Protein AF-A0AAV6LFK7-F1 (afdb_monomer)

Secondary structure (DSSP, 8-state):
--PPPTT--------TT-S--EEEEEETTEEEEEESSSTTTGGG-SSS-EEEEETTEEEEESSSS--EEEEE--

Radius of gyration: 11.91 Å; Cα contacts (8 Å, |Δi|>4): 109; chains: 1; bounding box: 26×25×28 Å

Structure (mmCIF, N/CA/C/O backbone):
data_AF-A0AAV6LFK7-F1
#
_entry.id   AF-A0AAV6LFK7-F1
#
loop_
_atom_site.group_PDB
_atom_site.id
_atom_site.type_symbol
_atom_site.label_atom_id
_atom_site.label_alt_id
_atom_site.label_comp_id
_atom_site.label_asym_id
_atom_site.label_entity_id
_atom_site.label_seq_id
_atom_site.pdbx_PDB_ins_code
_atom_site.Cartn_x
_atom_site.Cartn_y
_atom_site.Cartn_z
_atom_site.occupancy
_atom_site.B_iso_or_equiv
_atom_site.auth_seq_id
_atom_site.auth_comp_id
_atom_site.auth_asym_id
_atom_site.auth_atom_id
_atom_site.pdbx_PDB_model_num
ATOM 1 N N . MET A 1 1 ? -1.270 -15.582 8.865 1.00 47.41 1 MET A N 1
ATOM 2 C CA . MET A 1 1 ? -1.909 -14.263 9.057 1.00 47.41 1 MET A CA 1
ATOM 3 C C . MET A 1 1 ? -0.920 -13.376 9.796 1.00 47.41 1 MET A C 1
ATOM 5 O O . MET A 1 1 ? -0.454 -13.791 10.848 1.00 47.41 1 MET A O 1
ATOM 9 N N . ARG A 1 2 ? -0.514 -12.237 9.227 1.00 52.53 2 ARG A N 1
ATOM 10 C CA . ARG A 1 2 ? 0.285 -11.233 9.945 1.00 52.53 2 ARG A CA 1
ATOM 11 C C . ARG A 1 2 ? -0.585 -9.996 10.115 1.00 52.53 2 ARG A C 1
ATOM 13 O O . ARG A 1 2 ? -1.005 -9.419 9.120 1.00 52.53 2 ARG A O 1
ATOM 20 N N . THR A 1 3 ? -0.883 -9.648 11.358 1.00 52.91 3 THR A N 1
ATOM 21 C CA . THR A 1 3 ? -1.629 -8.437 11.707 1.00 52.91 3 THR A CA 1
ATOM 22 C C . THR A 1 3 ? -0.624 -7.311 11.913 1.00 52.91 3 THR A C 1
ATOM 24 O O . THR A 1 3 ? 0.376 -7.516 12.602 1.00 52.91 3 THR A O 1
ATOM 27 N N . LEU A 1 4 ? -0.846 -6.158 11.282 1.00 55.28 4 LEU A N 1
ATOM 28 C CA . LEU A 1 4 ? 0.012 -4.986 11.455 1.00 55.28 4 LEU A CA 1
ATOM 29 C C . LEU A 1 4 ? -0.449 -4.176 12.666 1.00 55.28 4 LEU A C 1
ATOM 31 O O . LEU A 1 4 ? -1.642 -3.932 12.839 1.00 55.28 4 LEU A O 1
ATOM 35 N N . ASN A 1 5 ? 0.506 -3.744 13.482 1.00 58.41 5 ASN A N 1
ATOM 36 C CA . ASN A 1 5 ? 0.277 -2.762 14.532 1.00 58.41 5 ASN A CA 1
ATOM 37 C C . ASN A 1 5 ? 0.222 -1.344 13.945 1.00 58.41 5 ASN A C 1
ATOM 39 O O . ASN A 1 5 ? 0.717 -1.081 12.846 1.00 58.41 5 ASN A O 1
ATOM 43 N N . TYR A 1 6 ? -0.350 -0.409 14.704 1.00 56.81 6 TYR A N 1
ATOM 44 C CA . TYR A 1 6 ? -0.381 1.002 14.324 1.00 56.81 6 TYR A CA 1
ATOM 45 C C . TYR A 1 6 ? 1.037 1.536 14.058 1.00 56.81 6 TYR A C 1
ATOM 47 O O . TYR A 1 6 ? 1.920 1.415 14.906 1.00 56.81 6 TYR A O 1
ATOM 55 N N . GLY A 1 7 ? 1.253 2.108 12.868 1.00 61.62 7 GLY A N 1
ATOM 56 C CA . GLY A 1 7 ? 2.554 2.636 12.434 1.00 61.62 7 GLY A CA 1
ATOM 57 C C . GLY A 1 7 ? 3.565 1.581 11.964 1.00 61.62 7 GLY A C 1
ATOM 58 O O . GLY A 1 7 ? 4.704 1.929 11.665 1.00 61.62 7 GLY A O 1
ATOM 59 N N . GLN A 1 8 ? 3.182 0.304 11.889 1.00 59.19 8 GLN A N 1
ATOM 60 C CA . GLN A 1 8 ? 4.075 -0.757 11.436 1.00 59.19 8 GLN A CA 1
ATOM 61 C C . GLN A 1 8 ? 4.174 -0.780 9.907 1.00 59.19 8 GLN A C 1
ATOM 63 O O . GLN A 1 8 ? 3.171 -0.875 9.201 1.00 59.19 8 GLN A O 1
ATOM 68 N N . GLU A 1 9 ? 5.401 -0.734 9.393 1.00 60.97 9 GLU A N 1
ATOM 69 C CA . GLU A 1 9 ? 5.662 -0.872 7.963 1.00 60.97 9 GLU A CA 1
ATOM 70 C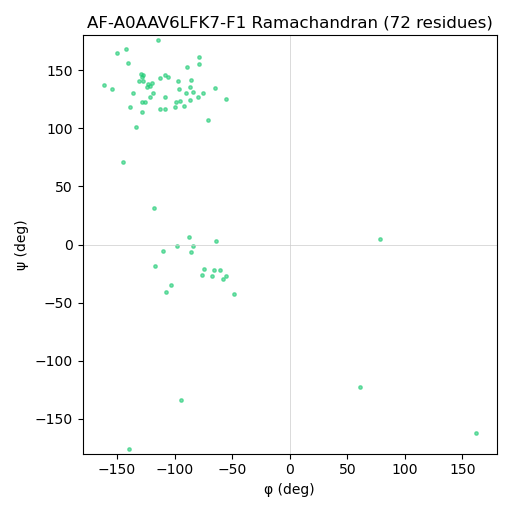 C . GLU A 1 9 ? 5.778 -2.348 7.567 1.00 60.97 9 GLU A C 1
ATOM 72 O O . GLU A 1 9 ? 6.383 -3.157 8.276 1.00 60.97 9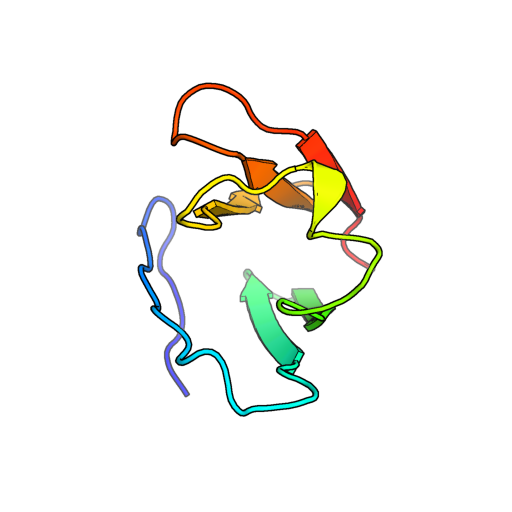 GLU A O 1
ATOM 77 N N . PHE A 1 10 ? 5.239 -2.693 6.398 1.00 63.78 10 PHE A N 1
ATOM 78 C CA . PHE A 1 10 ? 5.431 -4.000 5.785 1.00 63.78 10 PHE A CA 1
ATOM 79 C C . PHE A 1 10 ? 6.064 -3.836 4.406 1.00 63.78 10 PHE A C 1
ATOM 81 O O . PHE A 1 10 ? 5.674 -2.960 3.637 1.00 63.78 10 PHE A O 1
ATOM 88 N N . SER A 1 11 ? 7.048 -4.679 4.103 1.00 56.47 11 SER A N 1
ATOM 89 C CA . SER A 1 11 ? 7.707 -4.724 2.800 1.00 56.47 11 SER A CA 1
ATOM 90 C C . SER A 1 11 ? 7.550 -6.122 2.219 1.00 56.47 11 SER A C 1
ATOM 92 O O . SER A 1 11 ? 7.885 -7.112 2.872 1.00 56.47 11 SER A O 1
ATOM 94 N N . TRP A 1 12 ? 7.048 -6.195 0.995 1.00 59.88 12 TRP A N 1
ATOM 95 C CA . TRP A 1 12 ? 6.968 -7.402 0.177 1.00 59.88 12 TRP A CA 1
ATOM 96 C C . TRP A 1 12 ? 7.598 -7.110 -1.179 1.00 59.88 12 TRP A C 1
ATOM 98 O O . TRP A 1 12 ? 7.513 -5.995 -1.693 1.00 59.88 12 TRP A O 1
ATOM 108 N N . SER A 1 13 ? 8.232 -8.124 -1.753 1.00 53.06 13 SER A N 1
ATOM 109 C CA . SER A 1 13 ? 8.704 -8.114 -3.131 1.00 53.06 13 SER A CA 1
ATOM 110 C C . SER A 1 13 ? 8.014 -9.237 -3.893 1.00 53.06 13 SER A C 1
ATOM 112 O O . SER A 1 13 ? 7.848 -10.343 -3.379 1.00 53.06 13 SER A O 1
ATOM 114 N N . PHE A 1 14 ? 7.620 -8.943 -5.127 1.00 58.34 14 PHE A N 1
ATOM 115 C CA . PHE A 1 14 ? 7.067 -9.921 -6.057 1.00 58.34 14 PHE A CA 1
ATOM 116 C C . PHE A 1 14 ? 8.096 -10.186 -7.156 1.00 58.34 14 PHE A C 1
ATOM 118 O O . PHE A 1 14 ? 8.860 -9.289 -7.525 1.00 58.34 14 PHE A O 1
ATOM 125 N N . SER A 1 15 ? 8.147 -11.419 -7.661 1.00 51.50 15 SER A N 1
ATOM 126 C CA . SER A 1 15 ? 8.910 -11.731 -8.869 1.00 51.50 15 SER A CA 1
ATOM 127 C C . SER A 1 15 ? 8.012 -11.544 -10.098 1.00 51.50 15 SER A C 1
ATOM 129 O O . SER A 1 15 ? 6.792 -11.658 -10.015 1.00 51.50 15 SER A O 1
ATOM 131 N N . TYR A 1 16 ? 8.620 -11.231 -11.242 1.00 53.25 16 TYR A N 1
ATOM 132 C CA . TYR A 1 16 ? 7.951 -10.826 -12.488 1.00 53.25 16 TYR A CA 1
ATOM 133 C C . TYR A 1 16 ? 7.039 -11.889 -13.149 1.00 53.25 16 TYR A C 1
ATOM 135 O O . TYR A 1 16 ? 6.504 -11.626 -14.218 1.00 53.25 16 TYR A O 1
ATOM 143 N N . TYR A 1 17 ? 6.857 -13.073 -12.554 1.00 54.44 17 TYR A N 1
ATOM 144 C CA . TYR A 1 17 ? 6.215 -14.235 -13.195 1.00 54.44 17 TYR A CA 1
ATOM 145 C C . TYR A 1 17 ? 4.927 -14.696 -12.506 1.00 54.44 17 TYR A C 1
ATOM 147 O O . TYR A 1 17 ? 4.633 -15.890 -12.472 1.00 54.44 17 TYR A O 1
ATOM 155 N N . THR A 1 18 ? 4.175 -13.779 -11.909 1.00 52.66 18 THR A N 1
ATOM 156 C CA . THR A 1 18 ? 2.990 -14.150 -11.128 1.00 52.66 18 THR A CA 1
ATOM 157 C C . THR A 1 18 ? 1.856 -13.187 -11.410 1.00 52.66 18 THR A C 1
ATOM 159 O O . THR A 1 18 ? 1.991 -11.991 -11.173 1.00 52.66 18 THR A O 1
ATOM 162 N N . ASP A 1 19 ? 0.764 -13.736 -11.941 1.00 57.44 19 ASP A N 1
ATOM 163 C CA . ASP A 1 19 ? -0.249 -12.965 -12.659 1.00 57.44 19 ASP A CA 1
ATOM 164 C C . ASP A 1 19 ? -1.174 -12.147 -11.752 1.00 57.44 19 ASP A C 1
ATOM 166 O O . ASP A 1 19 ? -1.665 -11.119 -12.194 1.00 57.44 19 ASP A O 1
ATOM 170 N N . PHE A 1 20 ? -1.388 -12.536 -10.488 1.00 57.38 20 PHE A N 1
ATOM 171 C CA . PHE A 1 20 ? -2.251 -11.787 -9.565 1.00 57.38 20 PHE A CA 1
ATOM 172 C C . PHE A 1 20 ? -1.868 -12.021 -8.102 1.00 57.38 20 PHE A C 1
ATOM 174 O O . PHE A 1 20 ? -1.725 -13.163 -7.657 1.00 57.38 20 PHE A O 1
ATOM 181 N N . TYR A 1 21 ? -1.779 -10.939 -7.325 1.00 64.50 2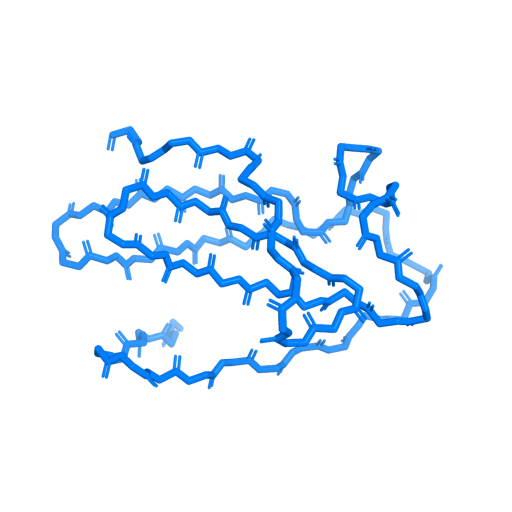1 TYR A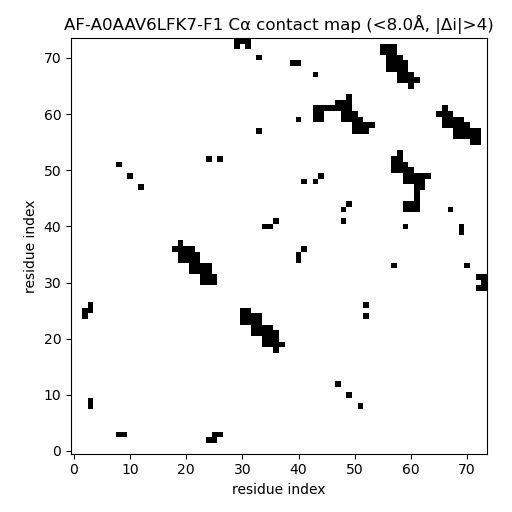 N 1
ATOM 182 C CA . TYR A 1 21 ? -1.594 -10.997 -5.876 1.00 64.50 21 TYR A CA 1
ATOM 183 C C . TYR A 1 21 ? -2.645 -10.140 -5.181 1.00 64.50 21 TYR A C 1
ATOM 185 O O . TYR A 1 21 ? -2.625 -8.918 -5.263 1.00 64.50 21 TYR A O 1
ATOM 193 N N . VAL A 1 22 ? -3.533 -10.781 -4.423 1.00 63.69 22 VAL A N 1
ATOM 194 C CA . VAL A 1 22 ? -4.488 -10.079 -3.559 1.00 63.69 22 VAL A CA 1
ATOM 195 C C . VAL A 1 22 ? -3.962 -10.099 -2.131 1.00 63.69 22 VAL A C 1
ATOM 197 O O . VAL A 1 22 ? -3.820 -11.164 -1.523 1.00 63.69 22 VAL A O 1
ATOM 200 N N . CYS A 1 23 ? -3.706 -8.925 -1.562 1.00 69.25 23 CYS A N 1
ATOM 201 C CA . CYS A 1 23 ? -3.386 -8.801 -0.147 1.00 69.25 23 CYS A CA 1
ATOM 202 C C . CYS A 1 23 ? -4.655 -8.464 0.637 1.00 69.25 23 CYS A C 1
ATOM 204 O O . CYS A 1 23 ? -5.324 -7.467 0.373 1.00 69.25 23 CYS A O 1
ATOM 206 N N . LYS A 1 24 ? -4.972 -9.300 1.631 1.00 67.56 24 LYS A N 1
ATOM 207 C CA . LYS A 1 24 ? -6.006 -9.013 2.631 1.00 67.56 24 LYS A CA 1
ATOM 208 C C . LYS A 1 24 ? -5.388 -8.227 3.778 1.00 67.56 24 LYS A C 1
ATOM 210 O O . LYS A 1 24 ? -4.428 -8.691 4.396 1.00 67.56 24 LYS A O 1
ATOM 215 N N . PHE A 1 25 ? -5.955 -7.069 4.068 1.00 67.25 25 PHE A N 1
ATOM 216 C CA . PHE A 1 25 ? -5.537 -6.190 5.144 1.00 67.25 25 PHE A CA 1
ATOM 217 C C . PHE A 1 25 ? -6.610 -6.132 6.227 1.00 67.25 25 PHE A C 1
ATOM 219 O O . PHE A 1 25 ? -7.811 -6.127 5.958 1.00 67.25 25 PHE A O 1
ATOM 226 N N . TYR A 1 26 ? -6.141 -6.067 7.467 1.00 65.12 26 TYR A N 1
ATOM 227 C CA . TYR A 1 26 ? -6.972 -5.984 8.658 1.00 65.12 26 TYR A CA 1
ATOM 228 C C . TYR A 1 26 ? -6.525 -4.756 9.451 1.00 65.12 26 TYR A C 1
ATOM 230 O O . TYR A 1 26 ? -5.348 -4.656 9.804 1.00 65.12 26 TYR A O 1
ATOM 238 N N . TRP A 1 27 ? -7.441 -3.825 9.714 1.00 65.31 27 TRP A N 1
ATOM 239 C CA . TRP A 1 27 ? -7.189 -2.606 10.487 1.00 65.31 27 TRP A CA 1
ATOM 240 C C . TRP A 1 27 ? -8.297 -2.402 11.525 1.00 65.31 27 TRP A C 1
ATOM 242 O O . TRP A 1 27 ? -9.395 -1.938 11.213 1.00 65.31 27 TRP A O 1
ATOM 252 N N . GLY A 1 28 ? -8.027 -2.754 12.783 1.00 67.88 28 GLY A N 1
ATOM 253 C CA . GLY A 1 28 ? -9.063 -2.764 13.822 1.00 67.88 28 GLY A CA 1
ATOM 254 C C . GLY A 1 28 ? -10.188 -3.746 13.468 1.00 67.88 28 GLY A C 1
ATOM 255 O O . GLY A 1 28 ? -9.923 -4.926 13.261 1.00 67.88 28 GLY A O 1
ATOM 256 N N . SER A 1 29 ? -11.432 -3.260 13.382 1.00 70.06 29 SER A N 1
ATOM 257 C CA . SER A 1 29 ? -12.595 -4.036 12.918 1.00 70.06 29 SER A CA 1
ATOM 258 C C . SER A 1 29 ? -12.775 -4.044 11.394 1.00 70.06 2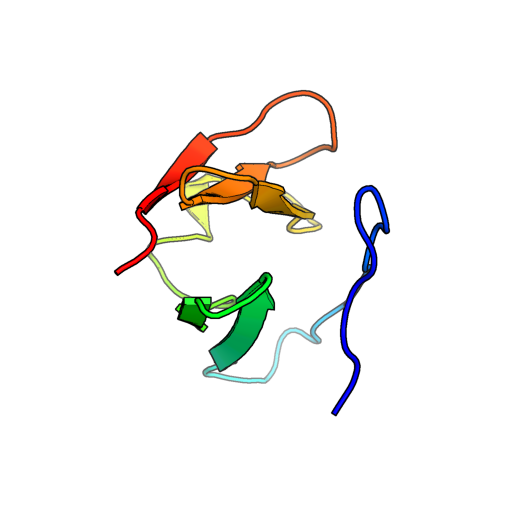9 SER A C 1
ATOM 260 O O . SER A 1 29 ? -13.648 -4.751 10.892 1.00 70.06 29 SER A O 1
ATOM 262 N N . LYS A 1 30 ? -11.974 -3.270 10.652 1.00 65.94 30 LYS A N 1
ATOM 263 C CA . LYS A 1 30 ? -12.069 -3.167 9.193 1.00 65.94 30 LYS A CA 1
ATOM 264 C C . LYS A 1 30 ? -11.295 -4.305 8.541 1.00 65.94 30 LYS A C 1
ATOM 266 O O . LYS A 1 30 ? -10.141 -4.563 8.894 1.00 65.94 30 LYS A O 1
ATOM 271 N N . THR A 1 31 ? -11.932 -4.974 7.588 1.00 67.69 31 THR A N 1
ATOM 272 C CA . THR A 1 31 ? -11.318 -6.025 6.773 1.00 67.69 31 THR A CA 1
ATOM 273 C C . THR A 1 31 ? -11.564 -5.693 5.321 1.00 67.69 31 THR A C 1
ATOM 275 O O . THR A 1 31 ? -12.714 -5.578 4.913 1.00 67.69 31 THR A O 1
ATOM 278 N N . ASP A 1 32 ? -10.493 -5.577 4.549 1.00 73.38 32 ASP A N 1
ATOM 279 C CA . ASP A 1 32 ? -10.603 -5.309 3.124 1.00 73.38 32 ASP A CA 1
ATOM 280 C C . ASP A 1 32 ? -9.420 -5.933 2.378 1.00 73.38 32 ASP A C 1
ATOM 282 O O . ASP A 1 32 ? -8.424 -6.358 2.974 1.00 73.38 32 ASP A O 1
ATOM 286 N N . SER A 1 33 ? -9.534 -6.047 1.067 1.00 73.19 33 SER A N 1
ATOM 287 C CA . SER A 1 33 ? -8.497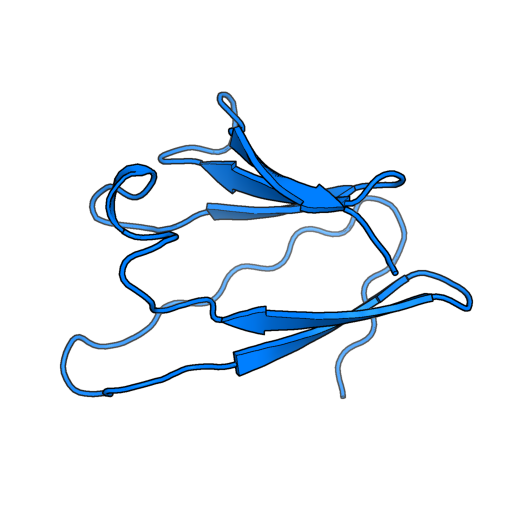 -6.591 0.208 1.00 73.19 33 SER A CA 1
ATOM 288 C C . SER A 1 33 ? -8.185 -5.631 -0.916 1.00 73.19 33 SER A C 1
ATOM 290 O O . SER A 1 33 ? -9.090 -5.061 -1.518 1.00 73.19 33 SER A O 1
ATOM 292 N N . VAL A 1 34 ? -6.903 -5.520 -1.234 1.00 73.38 34 VAL A N 1
ATOM 293 C CA . VAL A 1 34 ? -6.437 -4.770 -2.393 1.00 73.38 34 VAL A CA 1
ATOM 294 C C . VAL A 1 34 ? -5.605 -5.697 -3.266 1.00 73.38 34 VAL A C 1
ATOM 296 O O . VAL A 1 34 ? -4.791 -6.490 -2.779 1.00 73.38 34 VAL A O 1
ATOM 299 N N . ASP A 1 35 ? -5.858 -5.621 -4.564 1.00 74.62 35 ASP A N 1
ATOM 300 C CA . ASP A 1 35 ? -5.013 -6.247 -5.568 1.00 74.62 35 ASP A CA 1
ATOM 301 C C . ASP A 1 35 ? -3.702 -5.467 -5.632 1.00 74.62 35 ASP A C 1
ATOM 303 O O . ASP A 1 35 ? -3.684 -4.331 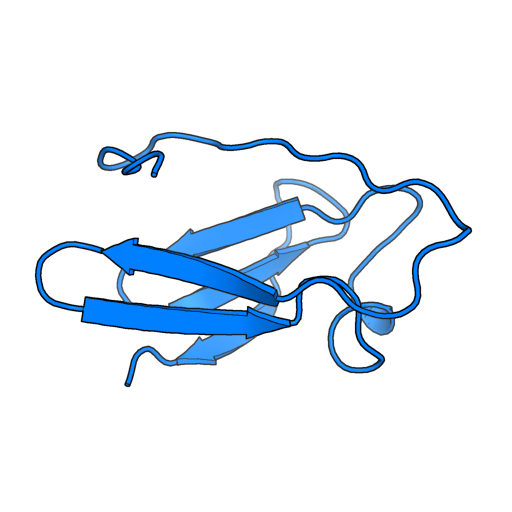-6.093 1.00 74.62 35 ASP A O 1
ATOM 307 N N . VAL A 1 36 ? -2.624 -6.052 -5.110 1.00 71.44 36 VAL A N 1
ATOM 308 C CA . VAL A 1 36 ? -1.302 -5.415 -5.015 1.00 71.44 36 VAL A CA 1
ATOM 309 C C . VAL A 1 36 ? -0.490 -5.551 -6.301 1.00 71.44 36 VAL A C 1
ATOM 311 O O . VAL A 1 36 ? 0.627 -5.037 -6.375 1.00 71.44 36 VAL A O 1
ATOM 314 N N . TYR A 1 37 ? -1.038 -6.231 -7.308 1.00 68.44 37 TYR A N 1
ATOM 315 C CA . TYR A 1 37 ? -0.400 -6.454 -8.594 1.00 68.44 37 TYR A CA 1
ATOM 316 C C . TYR A 1 37 ? -1.450 -6.432 -9.713 1.00 68.44 37 TYR A C 1
ATOM 318 O O . TYR A 1 37 ? -1.767 -7.452 -10.314 1.00 68.44 37 TYR A O 1
ATOM 326 N N . GLY A 1 38 ? -1.975 -5.236 -9.991 1.00 70.75 38 GLY A N 1
ATOM 327 C CA . GLY A 1 38 ? -2.951 -5.006 -11.056 1.00 70.75 38 GLY A CA 1
ATOM 328 C C . GLY A 1 38 ? -2.732 -3.678 -11.784 1.00 70.75 38 GLY A C 1
ATOM 329 O O . GLY A 1 38 ? -1.995 -2.803 -11.314 1.00 70.75 38 GLY A O 1
ATOM 330 N N . GLU A 1 39 ? -3.411 -3.499 -12.923 1.00 73.12 39 GLU A N 1
ATOM 331 C CA . GLU A 1 39 ? -3.332 -2.288 -13.766 1.00 73.12 39 GLU A CA 1
ATOM 332 C C . GLU A 1 39 ? -3.650 -0.998 -13.001 1.00 73.12 39 GLU A C 1
ATOM 334 O O . GLU A 1 39 ? -3.146 0.070 -13.332 1.00 73.12 39 GLU A O 1
ATOM 339 N N . ARG A 1 40 ? -4.452 -1.090 -11.935 1.00 76.19 40 ARG A N 1
ATOM 340 C CA . ARG A 1 40 ? -4.773 0.051 -11.071 1.00 76.19 40 ARG A CA 1
ATOM 341 C C . ARG A 1 40 ? -3.584 0.565 -10.266 1.00 76.19 40 ARG A C 1
ATOM 343 O O . ARG A 1 40 ? -3.587 1.729 -9.885 1.00 76.19 40 ARG A O 1
ATOM 350 N N . ILE A 1 41 ? -2.610 -0.290 -9.963 1.00 78.69 41 ILE A N 1
ATOM 351 C CA . ILE A 1 41 ? -1.495 0.029 -9.065 1.00 78.69 41 ILE A CA 1
ATOM 352 C C . ILE A 1 41 ? -0.212 0.308 -9.844 1.00 78.69 41 ILE A C 1
ATOM 354 O O . ILE A 1 41 ? 0.546 1.195 -9.452 1.00 78.69 41 ILE A O 1
ATOM 358 N N . GLN A 1 42 ? 0.004 -0.383 -10.969 1.00 78.50 42 GLN A N 1
ATOM 359 C CA . GLN A 1 42 ? 1.206 -0.221 -11.793 1.00 78.50 42 GLN A CA 1
ATOM 360 C C . GLN A 1 42 ? 1.576 1.236 -12.128 1.00 78.50 42 GLN A C 1
ATOM 362 O O . GLN A 1 42 ? 2.755 1.561 -11.995 1.00 78.50 42 GLN A O 1
ATOM 367 N N . PRO A 1 43 ? 0.637 2.141 -12.483 1.00 84.50 43 PRO A N 1
ATOM 3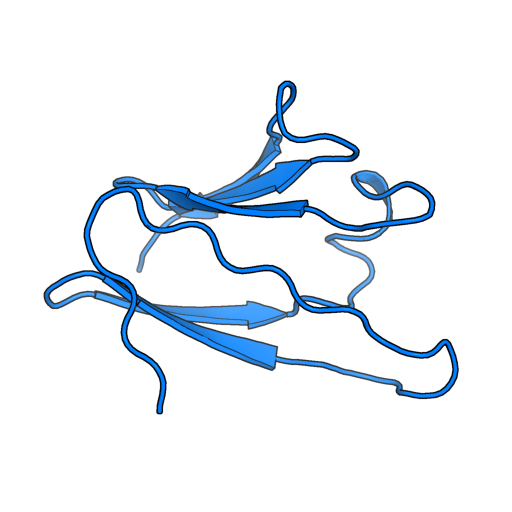68 C CA . PRO A 1 43 ? 0.970 3.531 -12.799 1.00 84.50 43 PRO A CA 1
ATOM 369 C C . PRO A 1 43 ? 1.626 4.295 -11.644 1.00 84.50 43 PRO A C 1
ATOM 371 O O . PRO A 1 43 ? 2.296 5.301 -11.864 1.00 84.50 43 PRO A O 1
ATOM 374 N N . PHE A 1 44 ? 1.429 3.834 -10.409 1.00 81.56 44 PHE A N 1
ATOM 375 C CA . PHE A 1 44 ? 1.967 4.461 -9.207 1.00 81.56 44 PHE A CA 1
ATOM 376 C C . PHE A 1 44 ? 3.256 3.803 -8.711 1.00 81.56 44 PHE A C 1
ATOM 378 O O . PHE A 1 44 ? 3.824 4.254 -7.715 1.00 81.56 44 PHE A O 1
ATOM 385 N N . CYS A 1 45 ? 3.715 2.752 -9.387 1.00 75.25 45 CYS A N 1
ATOM 386 C CA . CYS A 1 45 ? 4.895 1.995 -9.014 1.00 75.25 45 CYS A CA 1
ATOM 387 C C . CYS A 1 45 ? 6.081 2.299 -9.925 1.00 75.25 45 CYS A C 1
ATOM 389 O O . CYS A 1 45 ? 5.940 2.486 -11.129 1.00 75.25 45 CYS A O 1
ATOM 391 N N . GLY A 1 46 ? 7.279 2.305 -9.338 1.00 74.50 46 GLY A N 1
ATOM 392 C CA . GLY A 1 46 ? 8.528 2.249 -10.093 1.00 74.50 46 GLY A CA 1
ATOM 393 C C . GLY A 1 46 ? 9.016 0.805 -10.209 1.00 74.50 46 GLY A C 1
ATOM 394 O O . GLY A 1 46 ? 8.248 -0.125 -10.430 1.00 74.50 46 GLY A O 1
ATOM 395 N N . ARG A 1 47 ? 10.310 0.590 -9.949 1.00 72.25 47 ARG A N 1
ATOM 396 C CA . ARG A 1 47 ? 10.877 -0.765 -9.795 1.00 72.25 47 ARG A CA 1
ATOM 397 C C . ARG A 1 47 ? 10.340 -1.504 -8.558 1.00 72.25 47 ARG A C 1
ATOM 399 O O . ARG A 1 47 ? 10.432 -2.725 -8.481 1.00 72.25 47 ARG A O 1
ATOM 406 N N . VAL A 1 48 ? 9.830 -0.755 -7.582 1.00 72.56 48 VAL A N 1
ATOM 407 C CA . VAL A 1 48 ? 9.244 -1.242 -6.331 1.00 72.56 48 VAL A CA 1
ATOM 408 C C . VAL A 1 48 ? 7.898 -0.542 -6.146 1.00 72.56 48 VAL A C 1
ATOM 410 O O . VAL A 1 48 ? 7.780 0.648 -6.445 1.00 72.56 48 VAL A O 1
ATOM 413 N N . CYS A 1 49 ? 6.900 -1.278 -5.657 1.00 74.75 49 CYS A N 1
ATOM 414 C CA . CYS A 1 49 ? 5.630 -0.725 -5.195 1.00 74.75 49 CYS A CA 1
ATOM 415 C C . CYS A 1 49 ? 5.665 -0.595 -3.671 1.00 74.75 49 CYS A C 1
ATOM 417 O O . CYS A 1 49 ? 5.842 -1.596 -2.972 1.00 74.75 49 CYS A O 1
ATOM 419 N N . TYR A 1 50 ? 5.450 0.609 -3.148 1.00 79.12 50 TYR A N 1
ATOM 420 C CA . TYR A 1 50 ? 5.199 0.808 -1.723 1.00 79.12 50 TYR A CA 1
ATOM 421 C C . TYR A 1 50 ? 3.700 0.883 -1.488 1.00 79.12 50 TYR A C 1
ATOM 423 O O . TYR A 1 50 ? 2.997 1.590 -2.201 1.00 79.12 50 TYR A O 1
ATOM 431 N N . LEU A 1 51 ? 3.213 0.165 -0.480 1.00 79.50 51 LEU A N 1
ATOM 432 C CA . LEU A 1 51 ? 1.803 0.117 -0.104 1.00 79.50 51 LEU A CA 1
ATOM 433 C C . LEU A 1 51 ? 1.666 0.537 1.356 1.00 79.50 51 LEU A C 1
ATOM 435 O O . LEU A 1 51 ? 2.464 0.126 2.199 1.00 79.50 51 LEU A O 1
ATOM 439 N 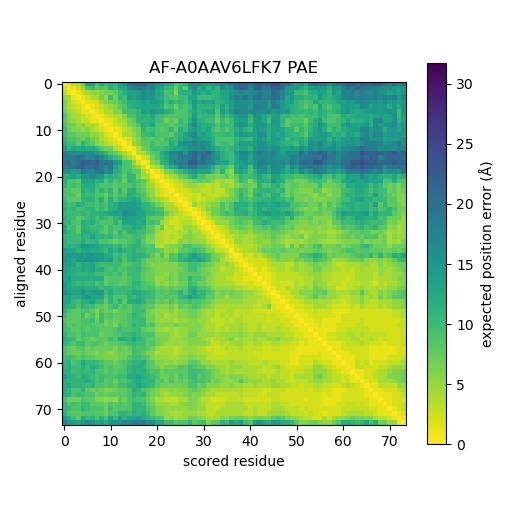N . ALA A 1 52 ? 0.649 1.336 1.655 1.00 78.69 52 ALA A N 1
ATOM 440 C CA . ALA A 1 52 ? 0.323 1.745 3.011 1.00 78.69 52 ALA A CA 1
ATOM 441 C C . ALA A 1 52 ? -1.183 1.662 3.249 1.00 78.69 52 ALA A C 1
ATOM 443 O O . ALA A 1 52 ? -1.980 2.205 2.487 1.00 78.69 52 ALA A O 1
ATOM 444 N N . ALA A 1 53 ? -1.560 1.022 4.350 1.00 77.38 53 ALA A N 1
ATOM 445 C CA . ALA A 1 53 ? -2.902 1.100 4.901 1.00 77.38 53 ALA A CA 1
ATOM 446 C C . ALA A 1 53 ? -2.928 2.244 5.929 1.00 77.38 53 ALA A C 1
ATOM 448 O O . ALA A 1 53 ? -2.161 2.227 6.893 1.00 77.38 53 ALA A O 1
ATOM 449 N N . LYS A 1 54 ? -3.764 3.260 5.701 1.00 80.31 54 LYS A N 1
ATOM 450 C CA . LYS A 1 54 ? -3.969 4.404 6.608 1.00 80.31 54 LYS A CA 1
ATOM 451 C C . LYS A 1 54 ? -5.394 4.377 7.155 1.00 80.31 54 LYS A C 1
ATOM 453 O O . LYS A 1 54 ? -6.182 3.527 6.766 1.00 80.31 54 LYS A O 1
ATOM 458 N N . ALA A 1 55 ? -5.750 5.289 8.059 1.00 78.62 55 ALA A N 1
ATOM 459 C CA . ALA A 1 55 ? -7.050 5.269 8.746 1.00 78.62 55 ALA A CA 1
ATOM 460 C C . ALA A 1 55 ? -8.275 5.310 7.803 1.00 78.62 55 ALA A C 1
ATOM 462 O O . ALA A 1 55 ? -9.337 4.764 8.125 1.00 78.62 55 ALA A O 1
ATOM 463 N N . ASP A 1 56 ? -8.118 5.939 6.641 1.00 83.75 56 ASP A N 1
ATOM 464 C CA . ASP A 1 56 ? -9.169 6.227 5.671 1.00 83.75 56 ASP A CA 1
ATOM 465 C C . ASP A 1 56 ? -9.064 5.411 4.373 1.00 83.75 56 ASP A C 1
ATOM 467 O O . ASP A 1 56 ? -9.976 5.488 3.556 1.00 83.75 56 ASP A O 1
ATOM 471 N N . GLY A 1 57 ? -8.013 4.611 4.173 1.00 82.62 57 GLY A N 1
ATOM 472 C CA . GLY A 1 57 ? -7.943 3.686 3.041 1.00 82.62 57 GLY A CA 1
ATOM 473 C C . GLY A 1 57 ? -6.542 3.184 2.703 1.00 82.62 57 GLY A C 1
ATOM 474 O O . GLY A 1 57 ? -5.604 3.285 3.501 1.00 82.62 57 GLY A O 1
ATOM 475 N N . PHE A 1 58 ? -6.410 2.658 1.489 1.00 84.50 58 PHE A N 1
ATOM 476 C CA . PHE A 1 58 ? -5.171 2.146 0.917 1.00 84.50 58 PHE A CA 1
ATOM 477 C C . PHE A 1 58 ? -4.488 3.167 0.020 1.00 84.50 58 PHE A C 1
ATOM 479 O O . PHE A 1 58 ? -5.117 3.863 -0.782 1.00 84.50 58 PHE A O 1
ATOM 486 N N . TYR A 1 59 ? -3.167 3.195 0.134 1.00 86.25 59 TYR A N 1
ATOM 487 C CA . TYR A 1 59 ? -2.290 4.088 -0.593 1.00 86.25 59 TYR A CA 1
ATOM 488 C C . TYR A 1 59 ? -1.163 3.311 -1.257 1.00 86.25 59 TYR A C 1
ATOM 490 O O . TYR A 1 59 ? -0.650 2.345 -0.691 1.00 86.25 59 TYR A O 1
ATOM 498 N N . VAL A 1 60 ? -0.728 3.794 -2.415 1.00 86.31 60 VAL A N 1
ATOM 499 C CA . VAL A 1 60 ? 0.448 3.299 -3.132 1.00 86.31 60 VAL A CA 1
ATOM 500 C C . VAL A 1 60 ? 1.380 4.458 -3.488 1.00 86.31 60 VAL A C 1
ATOM 502 O O . VAL A 1 60 ? 0.931 5.568 -3.783 1.00 86.31 60 VAL A O 1
ATOM 505 N N . GLY A 1 61 ? 2.683 4.210 -3.444 1.00 85.75 61 GLY A N 1
ATOM 506 C CA . GLY A 1 61 ? 3.707 5.152 -3.868 1.00 85.75 61 GLY A CA 1
ATOM 507 C C . GLY A 1 61 ? 4.851 4.475 -4.613 1.00 85.75 61 GLY A C 1
ATOM 508 O O . GLY A 1 61 ? 5.146 3.292 -4.413 1.00 85.75 61 GLY A O 1
ATOM 509 N N . HIS A 1 62 ? 5.529 5.270 -5.438 1.00 83.75 62 HIS A N 1
ATOM 510 C CA . HIS A 1 62 ? 6.814 4.901 -6.030 1.00 83.75 62 HIS A CA 1
ATOM 511 C C . HIS A 1 62 ? 7.945 4.983 -4.991 1.00 83.75 62 HIS A C 1
ATOM 513 O O . HIS A 1 62 ? 8.988 4.352 -5.152 1.00 83.75 62 HIS A O 1
ATOM 519 N N . ASP A 1 63 ? 7.723 5.745 -3.918 1.00 83.00 63 ASP A N 1
ATOM 520 C CA . ASP A 1 63 ? 8.568 5.858 -2.739 1.00 83.00 63 ASP A CA 1
ATOM 521 C C . ASP A 1 63 ? 7.708 5.908 -1.456 1.00 83.00 63 ASP A C 1
ATOM 523 O O . ASP A 1 63 ? 6.486 5.760 -1.493 1.00 83.00 63 ASP A O 1
ATOM 527 N N . LYS A 1 64 ? 8.348 6.104 -0.296 1.00 81.62 64 LYS A N 1
ATOM 528 C CA . LYS A 1 64 ? 7.656 6.247 1.000 1.00 81.62 64 LYS A CA 1
ATOM 529 C C . LYS A 1 64 ? 7.238 7.693 1.332 1.00 81.62 64 LYS A C 1
ATOM 531 O O . LYS A 1 64 ? 6.795 7.951 2.453 1.00 81.62 64 LYS A O 1
ATOM 536 N N . LYS A 1 65 ? 7.400 8.649 0.410 1.00 84.88 65 LYS A N 1
ATOM 537 C CA . LYS A 1 65 ? 7.150 10.089 0.619 1.00 84.88 65 LYS A CA 1
ATOM 538 C C . LYS A 1 65 ? 5.887 10.559 -0.099 1.00 84.88 65 LYS A C 1
ATOM 540 O O . LYS A 1 65 ? 5.113 11.327 0.471 1.00 84.88 65 LYS A O 1
ATOM 545 N N . SER A 1 66 ? 5.662 10.078 -1.314 1.00 85.88 66 SER A N 1
ATOM 546 C CA . SER A 1 66 ? 4.543 10.439 -2.176 1.00 85.88 66 SER A CA 1
ATOM 547 C C . SER A 1 66 ? 3.546 9.290 -2.266 1.00 85.88 66 SER A C 1
ATOM 549 O O . SER A 1 66 ? 3.847 8.220 -2.788 1.00 85.88 66 SER A O 1
ATOM 551 N N . TRP A 1 67 ? 2.332 9.534 -1.772 1.00 88.69 67 TRP A N 1
ATOM 552 C CA . TRP A 1 67 ? 1.284 8.523 -1.647 1.00 88.69 67 TRP A CA 1
ATOM 553 C C . TRP A 1 67 ? 0.052 8.893 -2.474 1.00 88.69 67 TRP A C 1
ATOM 555 O O . TRP A 1 67 ? -0.483 9.987 -2.317 1.00 88.69 67 TRP A O 1
ATOM 565 N N . ASN A 1 68 ? -0.445 7.950 -3.272 1.00 89.44 68 ASN A N 1
ATOM 566 C CA . ASN A 1 68 ? -1.696 8.049 -4.021 1.00 89.44 68 ASN A CA 1
ATOM 567 C C . ASN A 1 68 ? -2.735 7.133 -3.385 1.00 89.44 68 ASN A C 1
ATOM 569 O O . ASN A 1 68 ? -2.463 5.949 -3.182 1.00 89.44 68 ASN A O 1
ATOM 573 N N . LYS A 1 69 ? -3.913 7.668 -3.057 1.00 89.06 69 LYS A N 1
ATOM 574 C CA . LYS A 1 69 ? -5.015 6.862 -2.527 1.00 89.06 69 LYS A CA 1
ATOM 575 C C . LYS A 1 69 ? -5.652 6.071 -3.664 1.00 89.06 69 LYS A C 1
ATOM 577 O O . LYS A 1 69 ? -5.972 6.652 -4.696 1.00 89.06 69 LYS A O 1
ATOM 582 N N . ILE A 1 70 ? -5.839 4.771 -3.469 1.00 86.88 70 ILE A N 1
ATOM 583 C CA . ILE A 1 70 ? -6.379 3.869 -4.502 1.00 86.88 70 ILE A CA 1
ATOM 584 C C . ILE A 1 70 ? -7.709 3.230 -4.112 1.00 86.88 70 ILE A C 1
ATOM 586 O O . ILE A 1 70 ? -8.430 2.754 -4.986 1.00 86.88 70 ILE A O 1
ATOM 590 N N . GLN A 1 71 ? -8.034 3.223 -2.819 1.00 84.69 71 GLN A N 1
ATOM 591 C CA . GLN A 1 71 ? -9.253 2.620 -2.291 1.00 84.69 71 GLN A CA 1
ATOM 592 C C . GLN A 1 71 ? -9.542 3.171 -0.889 1.00 84.69 71 GLN A C 1
ATOM 594 O O . GLN A 1 71 ? -8.621 3.315 -0.083 1.00 84.69 71 GLN A O 1
ATOM 599 N N . ASP A 1 72 ? -10.802 3.495 -0.603 1.00 85.38 72 ASP A N 1
ATOM 600 C CA . ASP A 1 72 ? -11.292 3.757 0.755 1.00 85.38 72 ASP A CA 1
ATOM 601 C C . ASP A 1 72 ? -11.525 2.432 1.491 1.00 85.38 72 ASP A C 1
ATOM 603 O O . ASP A 1 72 ? -11.779 1.413 0.854 1.00 85.38 72 ASP A O 1
ATOM 607 N N . TRP A 1 73 ? -11.474 2.431 2.824 1.00 75.94 73 TRP A N 1
ATOM 608 C CA . TRP A 1 73 ? -11.988 1.274 3.563 1.00 75.94 73 TRP A CA 1
ATOM 609 C C . TRP A 1 73 ? -13.495 1.132 3.350 1.00 75.94 73 TRP A C 1
ATOM 611 O O . TRP A 1 73 ? -14.215 2.122 3.498 1.00 75.94 73 TRP A O 1
ATOM 621 N N . ILE A 1 74 ? -13.950 -0.094 3.094 1.00 67.38 74 ILE A N 1
ATOM 622 C CA . ILE A 1 74 ? -15.367 -0.475 3.183 1.00 67.38 74 ILE A CA 1
ATOM 623 C C . ILE A 1 74 ? -15.793 -0.599 4.654 1.00 67.38 74 ILE A C 1
ATOM 625 O O . ILE A 1 74 ? -14.979 -1.080 5.483 1.00 67.38 74 ILE A O 1
#

Foldseek 3Di:
DDADDVPDADADDDDPPDQWDKDWHDDPPFTDIDTCDDPLQVVAADNGWGWDQDPFAIWIHNDPPDTDGRDGTD

pLDDT: mean 71.27, std 11.33, range [47.41, 89.44]

Solvent-accessible surface area (backbone atoms only — not comparable to full-atom values): 4961 Å² total; per-residue (Å²): 138,85,81,68,57,94,92,58,85,74,87,80,86,82,68,98,86,66,88,72,45,75,46,76,48,61,57,90,93,40,67,51,72,47,66,80,51,41,83,90,46,52,86,45,34,60,101,48,66,38,67,46,81,54,102,69,23,36,30,35,9,57,48,98,82,57,74,44,79,78,43,66,68,115

Organism: NCBI:txid479676

Mean predicted aligned error: 8.14 Å

Sequence (74 aa):
MRTLNYGQEFSWSFSYYTDFYVCKFYWGSKTDSVDVYGERIQPFCGRVCYLAAKADGFYVGHDKKSWNKIQDWI

InterPro domains:
  IPR010264 Plant self-incompatibility S1 [PF05938] (2-73)